Protein AF-A0A7H4M0J2-F1 (afdb_monomer_lite)

Radius of gyration: 28.37 Å; chains: 1; bounding box: 84×37×70 Å

Structure (mmCIF, N/CA/C/O backbone):
data_AF-A0A7H4M0J2-F1
#
_entry.id   AF-A0A7H4M0J2-F1
#
loop_
_atom_site.group_PDB
_atom_site.id
_atom_site.type_symbol
_atom_site.label_atom_id
_atom_site.label_alt_id
_atom_site.label_comp_id
_atom_site.label_asym_id
_atom_site.label_entity_id
_atom_site.label_seq_id
_atom_site.pdbx_PDB_ins_code
_atom_site.Cartn_x
_atom_site.Cartn_y
_atom_site.Cartn_z
_atom_site.occupancy
_atom_site.B_iso_or_equiv
_atom_site.auth_seq_id
_atom_site.auth_comp_id
_atom_site.auth_asym_id
_atom_site.auth_atom_id
_atom_site.pdbx_PDB_model_num
ATOM 1 N N . MET A 1 1 ? 58.435 -8.958 -38.667 1.00 47.66 1 MET A N 1
ATOM 2 C CA . MET A 1 1 ? 57.100 -9.408 -38.209 1.00 47.66 1 MET A CA 1
ATOM 3 C C . MET A 1 1 ? 56.058 -8.786 -39.125 1.00 47.66 1 MET A C 1
ATOM 5 O O . MET A 1 1 ? 55.922 -7.574 -39.111 1.00 47.66 1 MET A O 1
ATOM 9 N N . SER A 1 2 ? 55.413 -9.572 -39.992 1.00 54.75 2 SER A N 1
ATOM 10 C CA . SER A 1 2 ? 54.424 -9.045 -40.945 1.00 54.75 2 SER A CA 1
ATOM 11 C C . SER A 1 2 ? 53.167 -8.597 -40.190 1.00 54.75 2 SER A C 1
ATOM 13 O O . SER A 1 2 ? 52.536 -9.407 -39.505 1.00 54.75 2 SER A O 1
ATOM 15 N N . MET A 1 3 ? 52.846 -7.300 -40.256 1.00 58.06 3 MET A N 1
ATOM 16 C CA . MET A 1 3 ? 51.590 -6.754 -39.741 1.00 58.06 3 MET A CA 1
ATOM 17 C C . MET A 1 3 ? 50.444 -7.373 -40.540 1.00 58.06 3 MET A C 1
ATOM 19 O O . MET A 1 3 ? 50.321 -7.152 -41.742 1.00 58.06 3 MET A O 1
ATOM 23 N N . LYS A 1 4 ? 49.620 -8.184 -39.876 1.00 70.50 4 LYS A N 1
ATOM 24 C CA . LYS A 1 4 ? 48.430 -8.779 -40.489 1.00 70.50 4 LYS A CA 1
ATOM 25 C C . LYS A 1 4 ? 47.485 -7.654 -40.920 1.00 70.50 4 LYS A C 1
ATOM 27 O O . LYS A 1 4 ? 47.076 -6.851 -40.086 1.00 70.50 4 LYS A O 1
ATOM 32 N N . ASN A 1 5 ? 47.138 -7.615 -42.204 1.00 84.06 5 ASN A N 1
ATOM 33 C CA . ASN A 1 5 ? 46.133 -6.700 -42.738 1.00 84.06 5 ASN A CA 1
ATOM 34 C C . ASN A 1 5 ? 44.729 -7.149 -42.276 1.00 84.06 5 ASN A C 1
ATOM 36 O O . ASN A 1 5 ? 44.475 -8.345 -42.109 1.00 84.06 5 ASN A O 1
ATOM 40 N N . VAL A 1 6 ? 43.806 -6.202 -42.094 1.00 80.19 6 VAL A N 1
ATOM 41 C CA . VAL A 1 6 ? 42.400 -6.423 -41.709 1.00 80.19 6 VAL A CA 1
ATOM 42 C C . VAL A 1 6 ? 41.738 -7.495 -42.584 1.00 80.19 6 VAL A C 1
ATOM 44 O O . VAL A 1 6 ? 41.002 -8.342 -42.079 1.00 80.19 6 VAL A O 1
ATOM 47 N N . GLY A 1 7 ? 42.067 -7.532 -43.878 1.00 81.62 7 GLY A N 1
ATOM 48 C CA . GLY A 1 7 ? 41.555 -8.544 -44.807 1.00 81.62 7 GLY A CA 1
ATOM 49 C C . GLY A 1 7 ? 41.934 -9.989 -44.446 1.00 81.62 7 GLY A C 1
ATOM 50 O O . GLY A 1 7 ? 41.090 -10.880 -44.533 1.00 81.62 7 GLY A O 1
ATOM 51 N N . ASP A 1 8 ? 43.167 -10.237 -43.992 1.00 86.25 8 ASP A N 1
ATOM 52 C CA . ASP A 1 8 ? 43.615 -11.584 -43.600 1.00 86.25 8 ASP A CA 1
ATOM 53 C C . ASP A 1 8 ? 42.991 -12.033 -42.278 1.00 86.25 8 ASP A C 1
ATOM 55 O O . ASP A 1 8 ? 42.711 -13.220 -42.080 1.00 86.25 8 ASP A O 1
ATOM 59 N N . LEU A 1 9 ? 42.743 -11.081 -41.377 1.00 85.75 9 LEU A N 1
ATOM 60 C CA . LEU A 1 9 ? 42.043 -11.329 -40.123 1.00 85.75 9 LEU A CA 1
ATOM 61 C C . LEU A 1 9 ? 40.578 -11.717 -40.380 1.00 85.75 9 LEU A C 1
ATOM 63 O O . LEU A 1 9 ? 40.121 -12.740 -39.871 1.00 85.75 9 LEU A O 1
ATOM 67 N N . MET A 1 10 ? 39.869 -10.961 -41.224 1.00 84.56 10 MET A N 1
ATOM 68 C CA . MET A 1 10 ? 38.460 -11.220 -41.547 1.00 84.56 10 MET A CA 1
ATOM 69 C C . MET A 1 10 ? 38.261 -12.543 -42.296 1.00 84.56 10 MET A C 1
ATOM 71 O O . MET A 1 10 ? 37.349 -13.297 -41.965 1.00 84.56 10 MET A O 1
ATOM 75 N N . LYS A 1 11 ? 39.155 -12.897 -43.231 1.00 84.88 11 LYS A N 1
ATOM 76 C CA . LYS A 1 11 ? 39.119 -14.205 -43.916 1.00 84.88 11 LYS A CA 1
ATOM 77 C C . LYS A 1 11 ? 39.285 -15.382 -42.954 1.00 84.88 11 LYS A C 1
ATOM 79 O O . LYS A 1 11 ? 38.677 -16.432 -43.147 1.00 84.88 11 LYS A O 1
ATOM 84 N N . ARG A 1 12 ? 40.125 -15.237 -41.922 1.00 87.38 12 ARG A N 1
ATOM 85 C CA . ARG A 1 12 ? 40.278 -16.261 -40.874 1.00 87.38 12 ARG A CA 1
ATOM 86 C C . ARG A 1 12 ? 39.020 -16.383 -40.020 1.00 87.38 12 ARG A C 1
ATOM 88 O O . ARG A 1 12 ? 38.620 -17.500 -39.722 1.00 87.38 12 ARG A O 1
ATOM 95 N N . LEU A 1 13 ? 38.401 -15.257 -39.670 1.00 86.31 13 LEU A N 1
ATOM 96 C CA . LEU A 1 13 ? 37.157 -15.218 -38.903 1.00 86.31 13 LEU A CA 1
ATOM 97 C C . LEU A 1 13 ? 36.005 -15.900 -39.664 1.00 86.31 13 LEU A C 1
ATOM 99 O O . LEU A 1 13 ? 35.342 -16.770 -39.111 1.00 86.31 13 LEU A O 1
ATOM 103 N N . GLN A 1 14 ? 35.856 -15.616 -40.962 1.00 85.06 14 GLN A N 1
ATOM 104 C CA . GLN A 1 14 ? 34.853 -16.250 -41.831 1.00 85.06 14 GLN A CA 1
ATOM 105 C C . GLN A 1 14 ? 35.008 -17.774 -41.937 1.00 85.06 14 GLN A C 1
ATOM 107 O O . GLN A 1 14 ? 34.010 -18.478 -41.986 1.00 85.06 14 GLN A O 1
ATOM 112 N N . LYS A 1 15 ? 36.240 -18.307 -41.921 1.00 87.69 15 LYS A N 1
ATOM 113 C CA . LYS A 1 15 ? 36.476 -19.766 -41.906 1.00 87.69 15 LYS A CA 1
ATOM 114 C C . LYS A 1 15 ? 36.025 -20.449 -40.611 1.00 87.69 15 LYS A C 1
ATOM 116 O O . LYS A 1 15 ? 35.830 -21.658 -40.619 1.00 87.69 15 LYS A O 1
ATOM 121 N N . MET A 1 16 ? 35.924 -19.703 -39.509 1.00 89.94 16 MET A N 1
ATOM 122 C CA . MET A 1 16 ? 35.476 -20.215 -38.207 1.00 89.94 16 MET A CA 1
ATOM 123 C C . MET A 1 16 ? 33.969 -20.027 -37.985 1.00 89.94 16 MET A C 1
ATOM 125 O O . MET A 1 16 ? 33.402 -20.676 -37.111 1.00 89.94 16 MET A O 1
ATOM 129 N N . MET A 1 17 ? 33.323 -19.141 -38.747 1.00 89.00 17 MET A N 1
ATOM 130 C CA . MET A 1 17 ? 31.893 -18.852 -38.644 1.00 89.00 17 MET A CA 1
ATOM 131 C C . MET A 1 17 ? 31.066 -19.756 -39.574 1.00 89.00 17 MET A C 1
ATOM 133 O O . MET A 1 17 ? 31.575 -20.221 -40.595 1.00 89.00 17 MET A O 1
ATOM 137 N N . PRO A 1 18 ? 29.778 -20.000 -39.270 1.00 92.75 18 PRO A N 1
ATOM 138 C CA . PRO A 1 18 ? 28.887 -20.694 -40.195 1.00 92.75 18 PRO A CA 1
ATOM 139 C C . PRO A 1 18 ? 28.746 -19.938 -41.527 1.00 92.75 18 PRO A C 1
ATOM 141 O O . PRO A 1 18 ? 28.723 -18.709 -41.556 1.00 92.75 18 PRO A O 1
ATOM 144 N N . ALA A 1 19 ? 28.600 -20.680 -42.630 1.00 85.19 19 ALA A N 1
ATOM 145 C CA . ALA A 1 19 ? 28.715 -20.153 -43.997 1.00 85.19 19 ALA A CA 1
ATOM 146 C C . ALA A 1 19 ? 27.691 -19.065 -44.391 1.00 85.19 19 ALA A C 1
ATOM 148 O O . ALA A 1 19 ? 27.915 -18.360 -45.367 1.00 85.19 19 ALA A O 1
ATOM 149 N N . HIS A 1 20 ? 26.583 -18.930 -43.658 1.00 88.31 20 HIS A N 1
ATOM 150 C CA . HIS A 1 20 ? 25.504 -17.973 -43.938 1.00 88.31 20 HIS A CA 1
ATOM 151 C C . HIS A 1 20 ? 25.515 -16.750 -43.007 1.00 88.31 20 HIS A C 1
ATOM 153 O O . HIS A 1 20 ? 24.573 -15.962 -43.022 1.00 88.31 20 HIS A O 1
ATOM 159 N N . VAL A 1 21 ? 26.528 -16.611 -42.144 1.00 87.06 21 VAL A N 1
ATOM 160 C CA . VAL A 1 21 ? 26.564 -15.520 -41.166 1.00 87.06 21 VAL A CA 1
ATOM 161 C C . VAL A 1 21 ? 27.220 -14.292 -41.777 1.00 87.06 21 VAL A C 1
ATOM 163 O O . VAL A 1 21 ? 28.411 -14.287 -42.090 1.00 87.06 21 VAL A O 1
ATOM 166 N N . GLU A 1 22 ? 26.437 -13.227 -41.885 1.00 86.06 22 GLU A N 1
ATOM 167 C CA . GLU A 1 22 ? 26.890 -11.909 -42.314 1.00 86.06 22 GLU A CA 1
ATOM 168 C C . GLU A 1 22 ? 27.018 -10.954 -41.114 1.00 86.06 22 GLU A C 1
ATOM 170 O O . GLU A 1 22 ? 26.382 -11.172 -40.076 1.00 86.06 22 GLU A O 1
ATOM 175 N N . PRO A 1 23 ? 27.839 -9.890 -41.212 1.00 87.44 23 PRO A N 1
ATOM 176 C CA . PRO A 1 23 ? 27.868 -8.844 -40.198 1.00 87.44 23 PRO A CA 1
ATOM 177 C C . PRO A 1 23 ? 26.474 -8.245 -39.998 1.00 87.44 23 PRO A C 1
ATOM 179 O O . PRO A 1 23 ? 25.838 -7.815 -40.957 1.00 87.44 23 PRO A O 1
ATOM 182 N N . ALA A 1 24 ? 26.028 -8.167 -38.744 1.00 85.94 24 ALA A N 1
ATOM 183 C CA . ALA A 1 24 ? 24.722 -7.604 -38.399 1.00 85.94 24 ALA A CA 1
ATOM 184 C C . ALA A 1 24 ? 24.583 -6.111 -38.761 1.00 85.94 24 ALA A C 1
ATOM 186 O O . ALA A 1 24 ? 23.467 -5.624 -38.907 1.00 85.94 24 ALA A O 1
ATOM 187 N N . PHE A 1 25 ? 25.707 -5.401 -38.920 1.00 93.00 25 PHE A N 1
ATOM 188 C CA . PHE A 1 25 ? 25.764 -3.977 -39.253 1.00 93.00 25 PHE A CA 1
ATOM 189 C C . PHE A 1 25 ? 26.871 -3.726 -40.276 1.00 93.00 25 PHE A C 1
ATOM 191 O O . PHE A 1 25 ? 27.947 -4.329 -40.197 1.00 93.00 25 PHE A O 1
ATOM 198 N N . LYS A 1 26 ? 26.617 -2.825 -41.226 1.00 89.62 26 LYS A N 1
ATOM 199 C CA . LYS A 1 26 ? 27.564 -2.439 -42.285 1.00 89.62 26 LYS A CA 1
ATOM 200 C C . LYS A 1 26 ? 28.231 -1.098 -41.994 1.00 89.62 26 LYS A C 1
ATOM 202 O O . LYS A 1 26 ? 29.304 -0.825 -42.530 1.00 89.62 26 LYS A O 1
ATOM 207 N N . THR A 1 27 ? 27.629 -0.283 -41.128 1.00 94.19 27 THR A N 1
ATOM 208 C CA . THR A 1 27 ? 28.146 1.030 -40.729 1.00 94.19 27 THR A CA 1
ATOM 209 C C . THR A 1 27 ? 28.156 1.198 -39.207 1.00 94.19 27 THR A C 1
ATOM 211 O O . THR A 1 27 ? 27.433 0.523 -38.474 1.00 94.19 27 THR A O 1
ATOM 214 N N . GLY A 1 28 ? 28.991 2.119 -38.713 1.00 92.94 28 GLY A N 1
ATOM 215 C CA . GLY A 1 28 ? 28.998 2.477 -37.290 1.00 92.94 28 GLY A CA 1
ATOM 216 C C . GLY A 1 28 ? 27.711 3.178 -36.844 1.00 92.94 28 GLY A C 1
ATOM 217 O O . GLY A 1 28 ? 27.310 3.044 -35.692 1.00 92.94 28 GLY A O 1
ATOM 218 N N . GLU A 1 29 ? 27.042 3.884 -37.757 1.00 95.38 29 GLU A N 1
ATOM 219 C CA . GLU A 1 29 ? 25.774 4.567 -37.490 1.00 95.38 29 GLU A CA 1
ATOM 220 C C . GLU A 1 29 ? 24.633 3.570 -37.245 1.00 95.38 29 GLU A C 1
ATOM 222 O O . GLU A 1 29 ? 23.912 3.700 -36.257 1.00 95.38 29 GLU A O 1
ATOM 227 N N . GLU A 1 30 ? 24.538 2.517 -38.066 1.00 94.06 30 GLU A N 1
ATOM 228 C CA . GLU A 1 30 ? 23.586 1.413 -37.866 1.00 94.06 30 GLU A CA 1
ATOM 229 C C . GLU A 1 30 ? 23.790 0.726 -36.508 1.00 94.06 30 GLU A C 1
ATOM 231 O O . GLU A 1 30 ? 22.827 0.484 -35.776 1.00 94.06 30 GLU A O 1
ATOM 236 N N . LEU A 1 31 ? 25.049 0.458 -36.137 1.00 94.12 31 LEU A N 1
ATOM 237 C CA . LEU A 1 31 ? 25.387 -0.146 -34.848 1.00 94.12 31 LEU A CA 1
ATOM 238 C C . LEU A 1 31 ? 24.966 0.749 -33.672 1.00 94.12 31 LEU A C 1
ATOM 240 O O . LEU A 1 31 ? 24.389 0.257 -32.702 1.00 94.12 31 LEU A O 1
ATOM 244 N N . LEU A 1 32 ? 25.237 2.056 -33.747 1.00 95.25 32 LEU A N 1
ATOM 245 C CA . LEU A 1 32 ? 24.873 3.013 -32.698 1.00 95.25 32 LEU A CA 1
ATOM 246 C C . LEU A 1 32 ? 23.355 3.151 -32.546 1.00 95.25 32 LEU A C 1
ATOM 248 O O . LEU A 1 32 ? 22.852 3.181 -31.420 1.00 95.25 32 LEU A O 1
ATOM 252 N N . ALA A 1 33 ? 22.620 3.206 -33.660 1.00 95.50 33 ALA A N 1
ATOM 253 C CA . ALA A 1 33 ? 21.162 3.264 -33.648 1.00 95.50 33 ALA A CA 1
ATOM 254 C C . ALA A 1 33 ? 20.565 2.024 -32.965 1.00 95.50 33 ALA A C 1
ATOM 256 O O . ALA A 1 33 ? 19.753 2.156 -32.045 1.00 95.50 33 ALA A O 1
ATOM 257 N N . TRP A 1 34 ? 21.045 0.833 -33.335 1.00 96.06 34 TRP A N 1
ATOM 258 C CA . TRP A 1 34 ? 20.613 -0.420 -32.722 1.00 96.06 34 TRP A CA 1
ATOM 259 C C . TRP A 1 34 ? 20.952 -0.483 -31.227 1.00 96.06 34 TRP A C 1
ATOM 261 O O . TRP A 1 34 ? 20.097 -0.825 -30.412 1.00 96.06 34 TRP A O 1
ATOM 271 N N . GLN A 1 35 ? 22.167 -0.092 -30.829 1.00 96.19 35 GLN A N 1
ATOM 272 C CA . GLN A 1 35 ? 22.565 -0.062 -29.417 1.00 96.19 35 GLN A CA 1
ATOM 273 C C . GLN A 1 35 ? 21.677 0.868 -28.584 1.00 96.19 35 GLN A C 1
ATOM 275 O O . GLN A 1 35 ? 21.303 0.519 -27.463 1.00 96.19 35 GLN A O 1
ATOM 280 N N . LYS A 1 36 ? 21.311 2.035 -29.125 1.00 96.06 36 LYS A N 1
ATOM 281 C CA . LYS A 1 36 ? 20.421 2.987 -28.451 1.00 96.06 36 LYS A CA 1
ATOM 282 C C . LYS A 1 36 ? 19.016 2.415 -28.270 1.00 96.06 36 LYS A C 1
ATOM 284 O O . LYS A 1 36 ? 18.441 2.548 -27.190 1.00 96.06 36 LYS A O 1
ATOM 289 N N . GLU A 1 37 ? 18.478 1.763 -29.296 1.00 95.25 37 GLU A N 1
ATOM 290 C CA . GLU A 1 37 ? 17.160 1.127 -29.239 1.00 95.25 37 GLU A CA 1
ATOM 291 C C . GLU A 1 37 ? 17.130 -0.033 -28.233 1.00 95.25 37 GLU A C 1
ATOM 293 O O . GLU A 1 37 ? 16.273 -0.064 -27.348 1.00 95.25 37 GLU A O 1
ATOM 298 N N . GLN A 1 38 ? 18.116 -0.933 -28.286 1.00 96.25 38 GLN A N 1
AT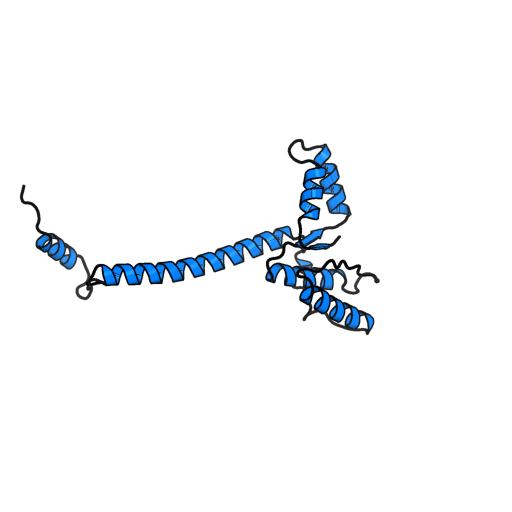OM 299 C CA . GLN A 1 38 ? 18.242 -2.025 -27.315 1.00 96.25 38 GLN A CA 1
ATOM 300 C C . GLN A 1 38 ? 18.462 -1.508 -25.889 1.00 96.25 38 GLN A C 1
ATOM 302 O O . GLN A 1 38 ? 17.902 -2.051 -24.936 1.00 96.25 38 GLN A O 1
ATOM 307 N N . GLY A 1 39 ? 19.240 -0.432 -25.731 1.00 94.88 39 GLY A N 1
ATOM 308 C CA . GLY A 1 39 ? 19.440 0.241 -24.450 1.00 94.88 39 GLY A CA 1
ATOM 309 C C . GLY A 1 39 ? 18.131 0.767 -23.864 1.00 94.88 39 GLY A C 1
ATOM 310 O O . GLY A 1 39 ? 17.862 0.547 -22.684 1.00 94.88 39 GLY A O 1
ATOM 311 N N . LYS A 1 40 ? 17.279 1.384 -24.693 1.00 94.81 40 LYS A N 1
ATOM 312 C CA . LYS A 1 40 ? 15.951 1.853 -24.279 1.00 94.81 40 LYS A CA 1
ATOM 313 C C . LYS A 1 40 ? 15.057 0.694 -23.827 1.00 94.81 40 LYS A C 1
ATOM 315 O O . LYS A 1 40 ? 14.539 0.739 -22.715 1.00 94.81 40 LYS A O 1
ATOM 320 N N . LEU A 1 41 ? 14.940 -0.363 -24.635 1.00 93.25 41 LEU A N 1
ATOM 321 C CA . LEU A 1 41 ? 14.131 -1.544 -24.297 1.00 93.25 41 LEU A CA 1
ATOM 322 C C . LEU A 1 41 ? 14.587 -2.197 -22.986 1.00 93.25 41 LEU A C 1
ATOM 324 O O . LEU A 1 41 ? 13.770 -2.543 -22.131 1.00 93.25 41 LEU A O 1
ATOM 328 N N . ARG A 1 42 ? 15.905 -2.328 -22.800 1.00 94.00 42 ARG A N 1
ATOM 329 C CA . ARG A 1 42 ? 16.483 -2.881 -21.574 1.00 94.00 42 ARG A CA 1
ATOM 330 C C . AR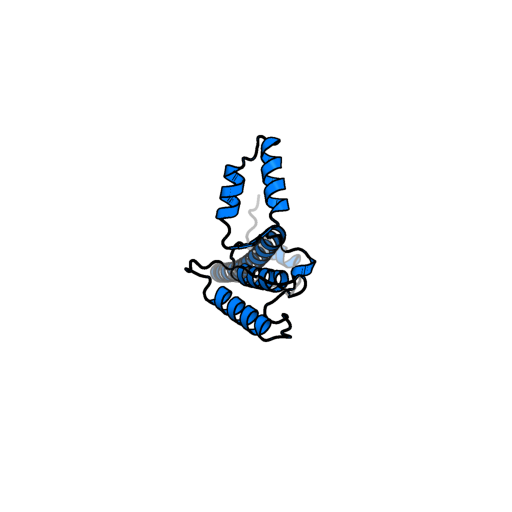G A 1 42 ? 16.239 -1.976 -20.369 1.00 94.00 42 ARG A C 1
ATOM 332 O O . ARG A 1 42 ? 15.918 -2.493 -19.304 1.00 94.00 42 ARG A O 1
ATOM 339 N N . SER A 1 43 ? 16.364 -0.659 -20.528 1.00 92.19 43 SER A N 1
ATOM 340 C CA . SER A 1 43 ? 16.075 0.310 -19.464 1.00 92.19 43 SER A CA 1
ATOM 341 C C . SER A 1 43 ? 14.623 0.207 -19.006 1.00 92.19 43 SER A C 1
ATOM 343 O O . SER A 1 43 ? 14.366 0.074 -17.815 1.00 92.19 43 SER A O 1
ATOM 345 N N . GLU A 1 44 ? 13.671 0.168 -19.939 1.00 87.19 44 GLU A N 1
ATOM 346 C CA . GLU A 1 44 ? 12.243 0.041 -19.623 1.00 87.19 44 GLU A CA 1
ATOM 347 C C . GLU A 1 44 ? 11.905 -1.281 -18.915 1.00 87.19 44 GLU A C 1
ATOM 349 O O . GLU A 1 44 ? 11.040 -1.316 -18.034 1.00 87.19 44 GLU A O 1
ATOM 354 N N . ALA A 1 45 ? 12.559 -2.382 -19.297 1.00 83.81 45 ALA A N 1
ATOM 355 C CA . ALA A 1 45 ? 12.400 -3.672 -18.629 1.00 83.81 45 ALA A CA 1
ATOM 356 C C . ALA A 1 45 ? 12.957 -3.636 -17.197 1.00 83.81 45 ALA A C 1
ATOM 358 O O . ALA A 1 45 ? 12.285 -4.064 -16.260 1.00 83.81 45 ALA A O 1
ATOM 359 N N . LEU A 1 46 ? 14.143 -3.052 -17.019 1.00 86.38 46 LEU A N 1
ATOM 360 C CA . LEU A 1 46 ? 14.804 -2.920 -15.723 1.00 86.38 46 LEU A CA 1
ATOM 361 C C . LEU A 1 46 ? 14.013 -1.986 -14.791 1.00 86.38 46 LEU A C 1
ATOM 363 O O . LEU A 1 46 ? 13.838 -2.281 -13.614 1.00 86.38 46 LEU A O 1
ATOM 367 N N . GLU A 1 47 ? 13.437 -0.904 -15.313 1.00 78.25 47 GLU A N 1
ATOM 368 C CA . GLU A 1 47 ? 12.516 -0.042 -14.565 1.00 78.25 47 GLU A CA 1
ATOM 369 C C . GLU A 1 47 ? 11.241 -0.771 -14.131 1.00 78.25 47 GLU A C 1
ATOM 371 O O . GLU A 1 47 ? 10.739 -0.535 -13.030 1.00 78.25 47 GLU A O 1
ATOM 376 N N . ARG A 1 48 ? 10.684 -1.650 -14.973 1.00 73.38 48 ARG A N 1
ATOM 377 C CA . ARG A 1 48 ? 9.540 -2.494 -14.589 1.00 73.38 48 ARG A CA 1
ATOM 378 C C . ARG A 1 48 ? 9.919 -3.467 -13.476 1.00 73.38 48 ARG A C 1
ATOM 380 O O . ARG A 1 48 ? 9.194 -3.560 -12.489 1.00 73.38 48 ARG A O 1
ATOM 387 N N . GLU A 1 49 ? 11.061 -4.133 -13.599 1.00 75.00 49 GLU A N 1
ATOM 388 C CA . GLU A 1 49 ? 11.556 -5.080 -12.599 1.00 75.00 49 GLU A CA 1
ATOM 389 C C . GLU A 1 49 ? 11.867 -4.388 -11.264 1.00 75.00 49 GLU A C 1
ATOM 391 O O . GLU A 1 49 ? 11.421 -4.833 -10.207 1.00 75.00 49 GLU A O 1
ATOM 396 N N . ASN A 1 50 ? 12.536 -3.234 -11.305 1.00 76.50 50 ASN A N 1
ATOM 397 C CA . ASN A 1 50 ? 12.804 -2.415 -10.126 1.00 76.50 50 ASN A CA 1
ATOM 398 C C . ASN A 1 50 ? 11.515 -1.939 -9.455 1.00 76.50 50 ASN A C 1
ATOM 400 O O . ASN A 1 50 ? 11.430 -1.952 -8.226 1.00 76.50 50 ASN A O 1
ATOM 404 N N . ARG A 1 51 ? 10.499 -1.538 -10.234 1.00 71.19 51 ARG A N 1
ATOM 405 C CA . ARG A 1 51 ? 9.179 -1.180 -9.694 1.00 71.19 51 ARG A CA 1
ATOM 406 C C . ARG A 1 51 ? 8.516 -2.368 -9.006 1.00 71.19 51 ARG A C 1
ATOM 408 O O . ARG A 1 51 ? 8.050 -2.204 -7.884 1.00 71.19 51 ARG A O 1
ATOM 415 N N . ALA A 1 52 ? 8.535 -3.550 -9.619 1.00 66.00 52 ALA A N 1
ATOM 416 C CA . ALA A 1 52 ? 7.975 -4.766 -9.031 1.00 66.00 52 ALA A CA 1
ATOM 417 C C . ALA A 1 52 ? 8.716 -5.182 -7.748 1.00 66.00 52 ALA A C 1
ATOM 419 O O . ALA A 1 52 ? 8.088 -5.431 -6.720 1.00 66.00 52 ALA A O 1
ATOM 420 N N . MET A 1 53 ? 10.053 -5.174 -7.758 1.00 73.12 53 MET A N 1
ATOM 421 C CA . MET A 1 53 ? 10.865 -5.456 -6.571 1.00 73.12 53 MET A CA 1
ATOM 422 C C . MET A 1 53 ? 10.625 -4.442 -5.452 1.00 73.12 53 MET A C 1
ATOM 424 O O . MET A 1 53 ? 10.513 -4.825 -4.285 1.00 73.12 53 MET A O 1
ATOM 428 N N . LYS A 1 54 ? 10.541 -3.148 -5.785 1.00 73.88 54 LYS A N 1
ATOM 429 C CA . LYS A 1 54 ? 10.222 -2.097 -4.814 1.00 73.88 54 LYS A CA 1
ATOM 430 C C . LYS A 1 54 ? 8.830 -2.324 -4.235 1.00 73.88 54 LYS A C 1
ATOM 432 O O . LYS A 1 54 ? 8.704 -2.333 -3.019 1.00 73.88 54 LYS A O 1
ATOM 437 N N . MET A 1 55 ? 7.832 -2.581 -5.078 1.00 66.31 55 MET A N 1
ATOM 438 C CA . MET A 1 55 ? 6.464 -2.874 -4.655 1.00 66.31 55 MET A CA 1
ATOM 439 C C . MET A 1 55 ? 6.422 -4.075 -3.707 1.00 66.31 55 MET A C 1
ATOM 441 O O . MET A 1 55 ? 5.889 -3.940 -2.615 1.00 66.31 55 MET A O 1
ATOM 445 N N . GLN A 1 56 ? 7.074 -5.195 -4.039 1.00 69.00 56 GLN A N 1
ATOM 446 C CA . GLN A 1 56 ? 7.134 -6.374 -3.167 1.00 69.00 56 GLN A CA 1
ATOM 447 C C . GLN A 1 56 ? 7.791 -6.072 -1.813 1.00 69.00 56 GLN A C 1
ATOM 449 O O . GLN A 1 56 ? 7.327 -6.532 -0.769 1.00 69.00 56 GLN A O 1
ATOM 454 N N . ARG A 1 57 ? 8.877 -5.288 -1.806 1.00 74.38 57 ARG A N 1
ATOM 455 C CA . ARG A 1 57 ? 9.557 -4.881 -0.568 1.00 74.38 57 ARG A CA 1
ATOM 456 C C . ARG A 1 57 ? 8.684 -3.961 0.280 1.00 74.38 57 ARG A C 1
ATOM 458 O O . ARG A 1 57 ? 8.605 -4.175 1.486 1.00 74.38 57 ARG A O 1
ATOM 465 N N . THR A 1 58 ? 8.038 -2.967 -0.330 1.00 70.50 58 THR A N 1
ATOM 466 C CA . THR A 1 58 ? 7.111 -2.062 0.364 1.00 70.50 58 THR A CA 1
ATOM 467 C C . THR A 1 58 ? 5.928 -2.844 0.917 1.00 70.50 58 THR A C 1
ATOM 469 O O . THR A 1 58 ? 5.574 -2.675 2.075 1.00 70.50 58 THR A O 1
ATOM 472 N N . PHE A 1 59 ? 5.388 -3.776 0.136 1.00 69.75 59 PHE A N 1
ATOM 473 C CA . PHE A 1 59 ? 4.283 -4.632 0.535 1.00 69.75 59 PHE A CA 1
ATOM 474 C C . PHE A 1 59 ? 4.642 -5.500 1.747 1.00 69.75 59 PHE A C 1
ATOM 476 O O . PHE A 1 59 ? 3.928 -5.488 2.744 1.00 69.75 59 PHE A O 1
ATOM 483 N N . ASN A 1 60 ? 5.803 -6.160 1.739 1.00 71.62 60 ASN A N 1
ATOM 484 C CA . ASN A 1 60 ? 6.270 -6.951 2.885 1.00 71.62 60 ASN A CA 1
ATOM 485 C C . ASN A 1 60 ? 6.521 -6.102 4.145 1.00 71.62 60 ASN A C 1
ATOM 487 O O . ASN A 1 60 ? 6.462 -6.624 5.255 1.00 71.62 60 ASN A O 1
ATOM 491 N N . ARG A 1 61 ? 6.816 -4.807 3.983 1.00 77.88 61 ARG A N 1
ATOM 492 C CA . ARG A 1 61 ? 7.025 -3.855 5.087 1.00 77.88 61 ARG A CA 1
ATOM 493 C C . ARG A 1 61 ? 5.755 -3.128 5.522 1.00 77.88 61 ARG A C 1
ATOM 495 O O . ARG A 1 61 ? 5.758 -2.527 6.585 1.00 77.88 61 ARG A O 1
ATOM 502 N N . SER A 1 62 ? 4.684 -3.208 4.737 1.00 81.62 62 SER A N 1
ATOM 503 C CA . SER A 1 62 ? 3.422 -2.510 4.997 1.00 81.62 62 SER A CA 1
ATOM 504 C C . SER A 1 62 ? 2.643 -3.060 6.189 1.00 81.62 62 SER A C 1
ATOM 506 O O . SER A 1 62 ? 1.609 -2.511 6.536 1.00 81.62 62 SER A O 1
ATOM 508 N N . GLY A 1 63 ? 3.066 -4.184 6.773 1.00 86.25 63 GLY A N 1
ATOM 509 C CA . GLY A 1 63 ? 2.342 -4.851 7.856 1.00 86.25 63 GLY A CA 1
ATOM 510 C C . GLY A 1 63 ? 0.995 -5.469 7.445 1.00 86.25 63 GLY A C 1
ATOM 511 O O . GLY A 1 63 ? 0.321 -6.094 8.269 1.00 86.25 63 GLY A O 1
ATOM 512 N N . ILE A 1 64 ? 0.628 -5.407 6.155 1.00 89.50 64 ILE A N 1
ATOM 513 C CA . ILE A 1 64 ? -0.499 -6.160 5.595 1.00 89.50 64 ILE A CA 1
ATOM 514 C C . ILE A 1 64 ? -0.199 -7.657 5.728 1.00 89.50 64 ILE A C 1
ATOM 516 O O . ILE A 1 64 ? 0.597 -8.250 4.993 1.00 89.50 64 ILE A O 1
ATOM 520 N N . ARG A 1 65 ? -0.857 -8.287 6.705 1.00 88.12 65 ARG A N 1
ATOM 521 C CA . ARG A 1 65 ? -0.708 -9.720 6.982 1.00 88.12 65 ARG A CA 1
ATOM 522 C C . ARG A 1 65 ? -1.124 -10.556 5.764 1.00 88.12 65 ARG A C 1
ATOM 524 O O . ARG A 1 65 ? -2.069 -10.156 5.086 1.00 88.12 65 ARG A O 1
ATOM 531 N N . PRO A 1 66 ? -0.535 -11.754 5.550 1.00 88.81 66 PRO A N 1
ATOM 532 C CA . PRO A 1 66 ? -0.898 -12.681 4.468 1.00 88.81 66 PRO A CA 1
ATOM 533 C C . PRO A 1 66 ? -2.404 -12.859 4.252 1.00 88.81 66 PRO A C 1
ATOM 535 O O . PRO A 1 66 ? -2.875 -12.874 3.119 1.00 88.81 66 PRO A O 1
ATOM 538 N N . LEU A 1 67 ? -3.168 -12.898 5.347 1.00 90.06 67 LEU A N 1
ATOM 539 C CA . LEU A 1 67 ? -4.625 -13.010 5.332 1.00 90.06 67 LEU A CA 1
ATOM 540 C C . LEU A 1 67 ? -5.337 -11.877 4.567 1.00 90.06 67 LEU A C 1
ATOM 542 O O . LEU A 1 67 ? -6.385 -12.121 3.981 1.00 90.06 67 LEU A O 1
ATOM 546 N N . HIS A 1 68 ? -4.792 -10.658 4.571 1.00 91.88 68 HIS A N 1
ATOM 547 C CA . HIS A 1 68 ? -5.421 -9.470 3.983 1.00 91.88 68 HIS A CA 1
ATOM 548 C C . HIS A 1 68 ? -4.753 -8.999 2.683 1.00 91.88 68 HIS A C 1
ATOM 550 O O . HIS A 1 68 ? -5.159 -7.989 2.115 1.00 91.88 68 HIS A O 1
ATOM 556 N N . GLN A 1 69 ? -3.743 -9.718 2.184 1.00 90.56 69 GLN A N 1
ATOM 557 C CA . GLN A 1 69 ? -2.984 -9.295 0.999 1.00 90.56 69 GLN A CA 1
ATOM 558 C C . GLN A 1 69 ? -3.850 -9.198 -0.255 1.00 90.56 69 GLN A C 1
ATOM 560 O O . GLN A 1 69 ? -3.644 -8.319 -1.082 1.00 90.56 69 GLN A O 1
ATOM 565 N N . ASN A 1 70 ? -4.850 -10.072 -0.359 1.00 93.25 70 ASN A N 1
ATOM 566 C CA . ASN A 1 70 ? -5.760 -10.131 -1.497 1.00 93.25 70 ASN A CA 1
ATOM 567 C C . ASN A 1 70 ? -7.066 -9.355 -1.260 1.00 93.25 70 ASN A C 1
ATOM 569 O O . ASN A 1 70 ? -8.008 -9.513 -2.032 1.00 93.25 70 ASN A O 1
ATOM 573 N N . CYS A 1 71 ? -7.174 -8.555 -0.195 1.00 95.69 71 CYS A N 1
ATOM 574 C CA . CYS A 1 71 ? -8.342 -7.701 0.024 1.00 95.69 71 CYS A CA 1
ATOM 575 C C . CYS A 1 71 ? -8.326 -6.522 -0.961 1.00 95.69 71 CYS A C 1
ATOM 577 O O . CYS A 1 71 ? -7.330 -5.811 -1.072 1.00 95.69 71 CYS A O 1
ATOM 579 N N . SER A 1 72 ? -9.440 -6.291 -1.652 1.00 97.06 72 SER A N 1
ATOM 580 C CA . SER A 1 72 ? -9.664 -5.133 -2.519 1.00 97.06 72 SER A CA 1
ATOM 581 C C . SER A 1 72 ? -11.043 -4.529 -2.254 1.00 97.06 72 SER A C 1
ATOM 583 O O . SER A 1 72 ? -11.896 -5.134 -1.597 1.00 97.06 72 SER A O 1
ATOM 585 N N . LEU A 1 73 ? -11.276 -3.319 -2.764 1.00 97.38 73 LEU A N 1
ATOM 586 C CA . LEU A 1 73 ? -12.593 -2.682 -2.673 1.00 97.38 73 LEU A CA 1
ATOM 587 C C . LEU A 1 73 ? -13.631 -3.439 -3.520 1.00 97.38 73 LEU A C 1
ATOM 589 O O . LEU A 1 73 ? -14.825 -3.384 -3.234 1.00 97.38 73 LEU A O 1
ATOM 593 N N . ASP A 1 74 ? -13.187 -4.180 -4.536 1.00 97.38 74 ASP A N 1
ATOM 594 C CA . ASP A 1 74 ? -14.058 -4.922 -5.452 1.00 97.38 74 ASP A CA 1
ATOM 595 C C . ASP A 1 74 ? -14.504 -6.275 -4.892 1.00 97.38 74 ASP A C 1
ATOM 597 O O . ASP A 1 74 ? -15.595 -6.743 -5.210 1.00 97.38 74 ASP A O 1
ATOM 601 N N . ASN A 1 75 ? -13.694 -6.907 -4.036 1.00 96.75 75 ASN A N 1
ATOM 602 C CA . ASN A 1 75 ? -14.049 -8.182 -3.407 1.00 96.75 75 ASN A CA 1
ATOM 603 C C . ASN A 1 75 ? -14.646 -8.036 -1.996 1.00 96.75 75 ASN A C 1
ATOM 605 O O . ASN A 1 75 ? -14.849 -9.038 -1.304 1.00 96.75 75 ASN A O 1
ATOM 609 N N . TYR A 1 76 ? -14.962 -6.809 -1.577 1.00 97.19 76 TYR A N 1
ATOM 610 C CA . TYR A 1 76 ? -15.710 -6.544 -0.354 1.00 97.19 76 TYR A CA 1
ATOM 611 C C . TYR A 1 76 ? -17.206 -6.808 -0.570 1.00 97.19 76 TYR A C 1
ATOM 613 O O . TYR A 1 76 ? -17.867 -6.130 -1.358 1.00 97.19 76 TYR A O 1
ATOM 621 N N . ARG A 1 77 ? -17.757 -7.805 0.130 1.00 95.88 77 ARG A N 1
ATOM 622 C CA . ARG A 1 77 ? -19.181 -8.153 0.033 1.00 95.88 77 ARG A CA 1
ATOM 623 C C . ARG A 1 77 ? -20.018 -7.255 0.937 1.00 95.88 77 ARG A C 1
ATOM 625 O O . ARG A 1 77 ? -19.755 -7.152 2.131 1.00 95.88 77 ARG A O 1
ATOM 632 N N . VAL A 1 78 ? -21.038 -6.638 0.349 1.00 95.50 78 VAL A N 1
ATOM 633 C CA . VAL A 1 78 ? -21.992 -5.767 1.038 1.00 95.50 78 VAL A CA 1
ATOM 634 C C . VAL A 1 78 ? -23.248 -6.568 1.375 1.00 95.50 78 VAL A C 1
ATOM 636 O O . VAL A 1 78 ? -23.924 -7.074 0.486 1.00 95.50 78 VAL A O 1
ATOM 639 N N . GLU A 1 79 ? -23.560 -6.657 2.661 1.00 94.50 79 GLU A N 1
ATOM 640 C CA . GLU A 1 79 ? -24.720 -7.359 3.225 1.00 94.50 79 GLU A CA 1
ATOM 641 C C . GLU A 1 79 ? -25.710 -6.391 3.890 1.00 94.50 79 GLU A C 1
ATOM 643 O O . GLU A 1 79 ? -26.865 -6.743 4.125 1.00 94.50 79 GLU A O 1
ATOM 648 N N . CYS A 1 80 ? -25.287 -5.158 4.189 1.00 92.94 80 CYS A N 1
ATOM 649 C CA . CYS A 1 80 ? -26.149 -4.127 4.758 1.00 92.94 80 CYS A CA 1
ATOM 650 C C . CYS A 1 80 ? -25.805 -2.717 4.257 1.00 92.94 80 CYS A C 1
ATOM 652 O O . CYS A 1 80 ? -24.727 -2.462 3.717 1.00 92.94 80 CYS A O 1
ATOM 654 N N . GLU A 1 81 ? -26.718 -1.773 4.486 1.00 94.38 81 GLU A N 1
ATOM 655 C CA . GLU A 1 81 ? -26.561 -0.372 4.076 1.00 94.38 81 GLU A CA 1
ATOM 656 C C . GLU A 1 81 ? -25.300 0.278 4.669 1.00 94.38 81 GLU A C 1
ATOM 658 O O . GLU A 1 81 ? -24.555 0.954 3.962 1.00 94.38 81 GLU A O 1
ATOM 663 N N . GLY A 1 82 ? -24.983 0.003 5.939 1.00 92.44 82 GLY A N 1
ATOM 664 C CA . GLY A 1 82 ? -23.774 0.533 6.576 1.00 92.44 82 GLY A CA 1
ATOM 665 C C . GLY A 1 82 ? -22.480 0.106 5.870 1.00 92.44 82 GLY A C 1
ATOM 666 O O . GLY A 1 82 ? -21.554 0.904 5.742 1.00 92.44 82 GLY A O 1
ATOM 667 N N . GLN A 1 83 ? -22.426 -1.125 5.356 1.00 94.19 83 GLN A N 1
ATOM 668 C CA . GLN A 1 83 ? -21.287 -1.622 4.577 1.00 94.19 83 GLN A CA 1
ATOM 669 C C . GLN A 1 83 ? -21.217 -0.977 3.191 1.00 94.19 83 GLN A C 1
ATOM 671 O O . GLN A 1 83 ? -20.123 -0.689 2.711 1.00 94.19 83 GLN A O 1
ATOM 676 N N . MET A 1 84 ? -22.367 -0.700 2.573 1.00 95.50 84 MET A N 1
ATOM 677 C CA . MET A 1 84 ? -22.439 0.029 1.305 1.00 95.50 84 MET A CA 1
ATOM 678 C C . MET A 1 84 ? -21.858 1.439 1.450 1.00 95.50 84 MET A C 1
ATOM 680 O O . MET A 1 84 ? -21.021 1.857 0.650 1.00 95.50 84 MET A O 1
ATOM 684 N N . ILE A 1 85 ? -22.252 2.142 2.516 1.00 95.94 85 ILE A N 1
ATOM 685 C CA . ILE A 1 85 ? -21.748 3.481 2.832 1.00 95.94 85 ILE A CA 1
ATOM 686 C C . ILE A 1 85 ? -20.243 3.423 3.110 1.00 95.94 85 ILE A C 1
ATOM 688 O O . ILE A 1 85 ? -19.491 4.210 2.538 1.00 95.94 85 ILE A O 1
ATOM 692 N N . ALA A 1 86 ? -19.783 2.480 3.939 1.00 96.50 86 ALA A N 1
ATOM 693 C CA . ALA A 1 86 ? -18.362 2.330 4.254 1.00 96.50 86 ALA A CA 1
ATOM 694 C C . ALA A 1 86 ? -17.515 2.063 2.999 1.00 96.50 86 ALA A C 1
ATOM 696 O O . ALA A 1 86 ? -16.481 2.704 2.816 1.00 96.50 86 ALA A O 1
ATOM 697 N N . LEU A 1 87 ? -17.975 1.183 2.103 1.00 97.56 87 LEU A N 1
ATOM 698 C CA . LEU A 1 87 ? -17.302 0.903 0.835 1.00 97.56 87 LEU A CA 1
ATOM 699 C C . LEU A 1 87 ? -17.255 2.140 -0.073 1.00 97.56 87 LEU A C 1
ATOM 701 O O . LEU A 1 87 ? -16.204 2.452 -0.631 1.00 97.56 87 LEU A O 1
ATOM 705 N N . SER A 1 88 ? -18.367 2.868 -0.206 1.00 97.75 88 SER A N 1
ATOM 706 C CA . SER A 1 88 ? -18.418 4.092 -1.014 1.00 97.75 88 SER A CA 1
ATOM 707 C C . SER A 1 88 ? -17.472 5.168 -0.478 1.00 97.75 88 SER A C 1
ATOM 709 O O . SER A 1 88 ? -16.783 5.818 -1.260 1.00 97.75 88 SER A O 1
ATOM 711 N N . ARG A 1 89 ? -17.408 5.344 0.848 1.00 97.25 89 ARG A N 1
ATOM 712 C CA . ARG A 1 89 ? -16.493 6.297 1.491 1.00 97.25 89 ARG A CA 1
ATOM 713 C C . ARG A 1 89 ? -15.036 5.873 1.354 1.00 97.25 89 ARG A C 1
ATOM 715 O O . ARG A 1 89 ? -14.191 6.730 1.138 1.00 97.25 89 ARG A O 1
ATOM 722 N N . ALA A 1 90 ? -14.745 4.575 1.422 1.00 97.81 90 ALA A N 1
ATOM 723 C CA . ALA A 1 90 ? -13.404 4.051 1.182 1.00 97.81 90 ALA A CA 1
ATOM 724 C C . ALA A 1 90 ? -12.931 4.315 -0.258 1.00 97.81 90 ALA A C 1
ATOM 726 O O . ALA A 1 90 ? -11.793 4.733 -0.452 1.00 97.81 90 ALA A O 1
ATOM 727 N N . ARG A 1 91 ? -13.805 4.136 -1.262 1.00 97.94 91 ARG A N 1
ATOM 728 C CA . ARG A 1 91 ? -13.495 4.482 -2.663 1.00 97.94 91 ARG A CA 1
ATOM 729 C C . ARG A 1 91 ? -13.195 5.970 -2.818 1.00 97.94 91 ARG A C 1
ATOM 731 O O . ARG A 1 91 ? -12.134 6.314 -3.328 1.00 97.94 91 ARG A O 1
ATOM 738 N N . GLN A 1 92 ? -14.075 6.823 -2.295 1.00 97.50 92 GLN A N 1
ATOM 739 C CA . GLN A 1 92 ? -13.880 8.273 -2.317 1.00 97.50 92 GLN A CA 1
ATOM 740 C C . GLN A 1 92 ? -12.562 8.678 -1.633 1.00 97.50 92 GLN A C 1
ATOM 742 O O . GLN A 1 92 ? -11.798 9.460 -2.186 1.00 97.50 92 GLN A O 1
ATOM 747 N N . TYR A 1 93 ? -12.260 8.100 -0.466 1.00 97.94 93 TYR A N 1
ATOM 748 C CA . TYR A 1 93 ? -11.021 8.368 0.268 1.00 97.94 93 TYR A CA 1
ATOM 749 C C . TYR A 1 93 ? -9.770 8.063 -0.562 1.00 97.94 93 TYR A C 1
ATOM 751 O O . TYR A 1 93 ? -8.832 8.852 -0.578 1.00 97.94 93 TYR A O 1
ATOM 759 N N . VAL A 1 94 ? -9.756 6.929 -1.268 1.00 97.12 94 VAL A N 1
ATOM 760 C CA . VAL A 1 94 ? -8.636 6.542 -2.135 1.00 97.12 94 VAL A CA 1
ATOM 761 C C . VAL A 1 94 ? -8.531 7.472 -3.347 1.00 97.12 94 VAL A C 1
ATOM 763 O O . VAL A 1 94 ? -7.428 7.849 -3.737 1.00 97.12 94 VAL A O 1
ATOM 766 N N . GLU A 1 95 ? -9.651 7.847 -3.963 1.00 96.69 95 GLU A N 1
ATOM 767 C CA . GLU A 1 95 ? -9.681 8.774 -5.104 1.00 96.69 95 GLU A CA 1
ATOM 768 C C . GLU A 1 95 ? -9.168 10.171 -4.738 1.00 96.69 95 GLU A C 1
ATOM 770 O O . GLU A 1 95 ? -8.368 10.735 -5.480 1.00 96.69 95 GLU A O 1
ATOM 775 N N . GLU A 1 96 ? -9.560 10.682 -3.574 1.00 96.44 96 GLU A N 1
ATOM 776 C CA . GLU A 1 96 ? -9.233 12.023 -3.079 1.00 96.44 96 GLU A CA 1
ATOM 777 C C . GLU A 1 96 ? -8.011 12.039 -2.144 1.00 96.44 96 GLU A C 1
ATOM 779 O O . GLU A 1 96 ? -7.828 12.992 -1.388 1.00 96.44 96 GLU A O 1
ATOM 784 N N . PHE A 1 97 ? -7.189 10.986 -2.144 1.00 96.19 97 PHE A N 1
ATOM 785 C CA . PHE A 1 97 ? -6.076 10.847 -1.199 1.00 96.19 97 PHE A CA 1
ATOM 786 C C . PHE A 1 97 ? -4.974 11.899 -1.415 1.00 96.19 97 PHE A C 1
ATOM 788 O O . PHE A 1 97 ? -4.412 12.442 -0.464 1.00 96.19 97 PHE A O 1
ATOM 795 N N . ASP A 1 98 ? -4.643 12.190 -2.674 1.00 93.62 98 ASP A N 1
ATOM 796 C CA . ASP A 1 98 ? -3.530 13.072 -3.021 1.00 93.62 98 ASP A CA 1
ATOM 797 C C . ASP A 1 98 ? -3.832 14.544 -2.708 1.00 93.62 98 ASP A C 1
ATOM 799 O O . ASP A 1 98 ? -4.784 15.125 -3.223 1.00 93.62 98 ASP A O 1
ATOM 803 N N . GLY A 1 99 ? -2.973 15.173 -1.898 1.00 86.94 99 GLY A N 1
ATOM 804 C CA . GLY A 1 99 ? -3.096 16.593 -1.543 1.00 86.94 9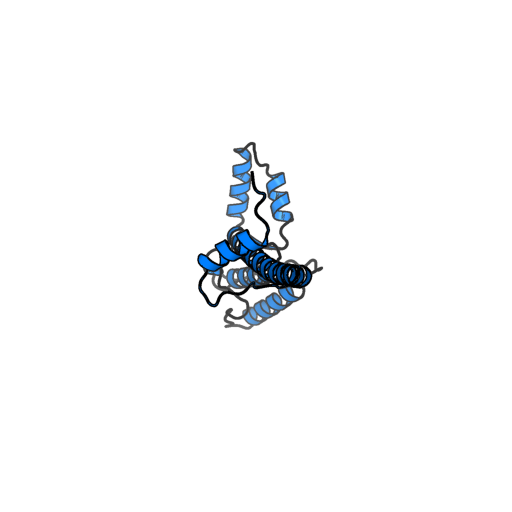9 GLY A CA 1
ATOM 805 C C . GLY A 1 99 ? -4.187 16.894 -0.512 1.00 86.94 99 GLY A C 1
ATOM 806 O O . GLY A 1 99 ? -4.496 18.064 -0.285 1.00 86.94 99 GLY A O 1
ATOM 807 N N . ASN A 1 100 ? -4.750 15.861 0.117 1.00 91.38 100 ASN A N 1
ATOM 808 C CA . ASN A 1 100 ? -5.815 15.986 1.100 1.00 91.38 100 ASN A CA 1
ATOM 809 C C . ASN A 1 100 ? -5.312 15.699 2.521 1.00 91.38 100 ASN A C 1
ATOM 811 O O . ASN A 1 100 ? -4.404 14.897 2.731 1.00 91.38 100 ASN A O 1
ATOM 815 N N . ILE A 1 101 ? -5.926 16.349 3.508 1.00 88.69 101 ILE A N 1
ATOM 816 C CA . ILE A 1 101 ? -5.680 16.113 4.934 1.00 88.69 101 ILE A CA 1
ATOM 817 C C . ILE A 1 101 ? -6.920 15.407 5.478 1.00 88.69 101 ILE A C 1
ATOM 819 O O . ILE A 1 101 ? -7.787 16.016 6.105 1.00 88.69 101 ILE A O 1
ATOM 823 N N . ALA A 1 102 ? -7.027 14.116 5.170 1.00 91.12 102 ALA A N 1
ATOM 824 C CA . ALA A 1 102 ? -8.148 13.283 5.574 1.00 91.12 102 ALA A CA 1
ATOM 825 C C . ALA A 1 102 ? -7.657 12.052 6.347 1.00 91.12 102 ALA A C 1
ATOM 827 O O . ALA A 1 102 ? -6.849 11.262 5.855 1.00 91.12 102 ALA A O 1
ATOM 828 N N . SER A 1 103 ? -8.213 11.866 7.542 1.00 94.56 103 SER A N 1
ATOM 829 C CA . SER A 1 103 ? -8.059 10.658 8.358 1.00 94.56 103 SER A CA 1
ATOM 830 C C . SER A 1 103 ? -9.410 9.961 8.489 1.00 94.56 103 SER A C 1
ATOM 832 O O . SER A 1 103 ? -10.461 10.591 8.350 1.00 94.56 103 SER A O 1
ATOM 834 N N . PHE A 1 104 ? -9.403 8.663 8.782 1.00 95.75 104 PHE A N 1
ATOM 835 C CA . PHE A 1 104 ? -10.627 7.894 8.979 1.00 95.75 104 PHE A CA 1
ATOM 836 C C . PHE A 1 104 ? -10.553 7.034 10.236 1.00 95.75 104 PHE A C 1
ATOM 838 O O . PHE A 1 104 ? -9.481 6.653 10.693 1.00 95.75 104 PHE A O 1
ATOM 845 N N . ILE A 1 105 ? -11.727 6.698 10.768 1.00 96.31 105 ILE A N 1
ATOM 846 C CA . ILE A 1 105 ? -11.892 5.699 11.822 1.00 96.31 105 ILE A CA 1
ATOM 847 C C . ILE A 1 105 ? -13.013 4.765 11.384 1.00 96.31 105 ILE A C 1
ATOM 849 O O . ILE A 1 105 ? -14.138 5.203 11.130 1.00 96.31 105 ILE A O 1
ATOM 853 N N . PHE A 1 106 ? -12.727 3.466 11.325 1.00 95.50 106 PHE A N 1
ATOM 854 C CA . PHE A 1 106 ? -13.767 2.459 11.150 1.00 95.50 106 PHE A CA 1
ATOM 855 C C . PHE A 1 106 ? -14.277 1.989 12.509 1.00 95.50 106 PHE A C 1
ATOM 857 O O . PHE A 1 106 ? -13.552 1.369 13.283 1.00 95.50 106 PHE A O 1
ATOM 864 N N . SER A 1 107 ? -15.561 2.221 12.775 1.00 93.19 107 SER A N 1
ATOM 865 C CA . SER A 1 107 ? -16.239 1.731 13.976 1.00 93.19 107 SER A CA 1
ATOM 866 C C . SER A 1 107 ? -17.231 0.625 13.629 1.00 93.19 107 SER A C 1
ATOM 868 O O . SER A 1 107 ? -17.912 0.672 12.606 1.00 93.19 107 SER A O 1
ATOM 870 N N . GLY A 1 108 ? -17.303 -0.405 14.471 1.00 90.38 108 GLY A N 1
ATOM 871 C CA . GLY A 1 108 ? -18.241 -1.511 14.299 1.00 90.38 108 GLY A CA 1
ATOM 872 C C . GLY A 1 108 ? -17.796 -2.788 14.999 1.00 90.38 108 GLY A C 1
ATOM 873 O O . GLY A 1 108 ? -16.651 -2.916 15.442 1.00 90.38 108 GLY A O 1
ATOM 874 N N . LYS A 1 109 ? -18.694 -3.773 15.061 1.00 90.94 109 LYS A N 1
ATOM 875 C CA . LYS A 1 109 ? -18.430 -5.078 15.686 1.00 90.94 109 LYS A CA 1
ATOM 876 C C . LYS A 1 109 ? -17.281 -5.829 14.983 1.00 90.94 109 LYS A C 1
ATOM 878 O O . LYS A 1 109 ? -16.974 -5.547 13.821 1.00 90.94 109 LYS A O 1
ATOM 883 N N . PRO A 1 110 ? -16.599 -6.769 15.654 1.00 90.38 110 PRO A N 1
ATOM 884 C CA . PRO A 1 110 ? -15.689 -7.697 14.984 1.00 90.38 110 PRO A CA 1
ATOM 885 C C . PRO A 1 110 ? -16.384 -8.4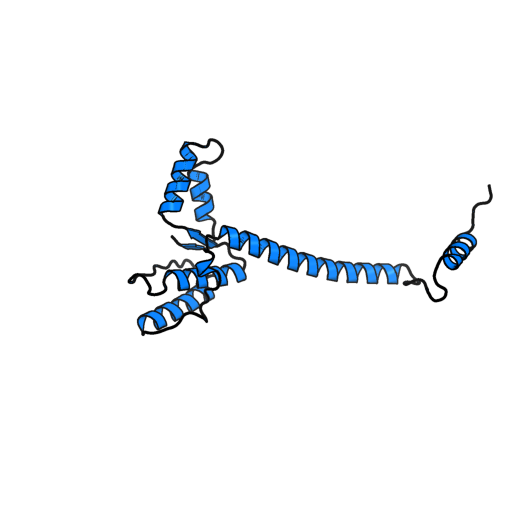39 13.832 1.00 90.38 110 PRO A C 1
ATOM 887 O O . PRO A 1 110 ? -17.593 -8.651 13.871 1.00 90.38 110 PRO A O 1
ATOM 890 N N . GLY A 1 111 ? -15.627 -8.807 12.797 1.00 86.00 111 GLY A N 1
ATOM 891 C CA . GLY A 1 111 ? -16.159 -9.546 11.644 1.00 86.00 111 GLY A CA 1
ATOM 892 C C . GLY A 1 111 ? -16.884 -8.705 10.584 1.00 86.00 111 GLY A C 1
ATOM 893 O O . GLY A 1 111 ? -17.246 -9.245 9.551 1.00 86.00 111 GLY A O 1
ATOM 894 N N . THR A 1 112 ? -17.039 -7.386 10.759 1.00 89.56 112 THR A N 1
ATOM 895 C CA . THR A 1 112 ? -17.703 -6.514 9.761 1.00 89.56 112 THR A CA 1
ATOM 896 C C . THR A 1 112 ? -16.805 -6.082 8.591 1.00 89.56 112 THR A C 1
ATOM 898 O O . THR A 1 112 ? -17.216 -5.282 7.751 1.00 89.56 112 THR A O 1
ATOM 901 N N . GLY A 1 113 ? -15.564 -6.578 8.539 1.00 93.56 113 GLY A N 1
ATOM 902 C CA . GLY A 1 113 ? -14.621 -6.305 7.451 1.00 93.56 113 GLY A CA 1
ATOM 903 C C . GLY A 1 113 ? -13.899 -4.953 7.518 1.00 93.56 113 GLY A C 1
ATOM 904 O O . GLY A 1 113 ? -13.422 -4.469 6.500 1.00 93.56 113 GLY A O 1
ATOM 905 N N . LYS A 1 114 ? -13.751 -4.353 8.708 1.00 95.31 114 LYS A N 1
ATOM 906 C CA . LYS A 1 114 ? -12.946 -3.124 8.898 1.00 95.31 114 LYS A CA 1
ATOM 907 C C . LYS A 1 114 ? -11.509 -3.286 8.389 1.00 95.31 114 LYS A C 1
ATOM 909 O O . LYS A 1 114 ? -11.044 -2.490 7.584 1.00 95.31 114 LYS A O 1
ATOM 914 N N . ASN A 1 115 ? -10.850 -4.373 8.796 1.00 95.06 115 ASN A N 1
ATOM 915 C CA . ASN A 1 115 ? -9.481 -4.677 8.373 1.00 95.06 115 ASN A CA 1
ATOM 916 C C . ASN A 1 115 ? -9.405 -4.996 6.876 1.00 95.06 115 ASN A C 1
ATOM 918 O O . ASN A 1 115 ? -8.390 -4.714 6.252 1.00 95.06 115 ASN A O 1
ATOM 922 N N . HIS A 1 116 ? -10.480 -5.543 6.295 1.00 96.94 116 HIS A N 1
ATOM 923 C CA . HIS A 1 116 ? -10.570 -5.752 4.850 1.00 96.94 116 HIS A CA 1
ATOM 924 C C . HIS A 1 116 ? -10.557 -4.414 4.120 1.00 96.94 116 HIS A C 1
ATOM 926 O O . HIS A 1 116 ? -9.748 -4.238 3.219 1.00 96.94 116 HIS A O 1
ATOM 932 N N . LEU A 1 117 ? -11.421 -3.470 4.508 1.00 97.56 117 LEU A N 1
ATOM 933 C CA . LEU A 1 117 ? -11.470 -2.147 3.881 1.00 97.56 117 LEU A CA 1
ATOM 934 C C . LEU A 1 117 ? -10.162 -1.375 4.086 1.00 97.56 117 LEU A C 1
ATOM 936 O O . LEU A 1 117 ? -9.663 -0.788 3.134 1.00 97.56 117 LEU A O 1
ATOM 940 N N . ALA A 1 118 ? -9.570 -1.430 5.282 1.00 97.06 118 ALA A N 1
ATOM 941 C CA . ALA A 1 118 ? -8.262 -0.830 5.539 1.00 97.06 118 ALA A CA 1
ATOM 942 C C . ALA A 1 118 ? -7.171 -1.422 4.630 1.00 97.06 118 ALA A C 1
ATOM 944 O O . ALA A 1 118 ? -6.468 -0.679 3.953 1.00 97.06 118 ALA A O 1
ATOM 945 N N . ALA A 1 119 ? -7.074 -2.753 4.542 1.00 96.19 119 ALA A N 1
ATOM 946 C CA . ALA A 1 119 ? -6.116 -3.414 3.658 1.00 96.19 119 ALA A CA 1
ATOM 947 C C . ALA A 1 119 ? -6.376 -3.111 2.178 1.00 96.19 119 ALA A C 1
ATOM 949 O O . ALA A 1 119 ? -5.429 -2.898 1.430 1.00 96.19 119 ALA A O 1
ATOM 950 N N . ALA A 1 120 ? -7.641 -3.030 1.762 1.00 97.38 120 ALA A N 1
ATOM 951 C CA . ALA A 1 120 ? -8.016 -2.657 0.405 1.00 97.38 120 ALA A CA 1
ATOM 952 C C . ALA A 1 120 ? -7.574 -1.226 0.053 1.00 97.38 120 ALA A C 1
ATOM 954 O O . ALA A 1 120 ? -6.988 -1.022 -1.005 1.00 97.38 120 ALA A O 1
ATOM 955 N N . ILE A 1 121 ? -7.788 -0.257 0.952 1.00 97.56 121 ILE A N 1
ATOM 956 C CA . ILE A 1 121 ? -7.285 1.119 0.804 1.00 97.56 121 ILE A CA 1
ATOM 957 C C . ILE A 1 121 ? -5.756 1.105 0.695 1.00 97.56 121 ILE A C 1
ATOM 959 O O . ILE A 1 121 ? -5.196 1.666 -0.244 1.00 97.56 121 ILE A O 1
ATOM 963 N N . CYS A 1 122 ? -5.072 0.426 1.618 1.00 95.62 122 CYS A N 1
ATOM 964 C CA . CYS A 1 122 ? -3.615 0.329 1.615 1.00 95.62 122 CYS A CA 1
ATOM 965 C C . CYS A 1 122 ? -3.073 -0.306 0.324 1.00 95.62 122 CYS A C 1
ATOM 967 O O . CYS A 1 122 ? -2.097 0.192 -0.230 1.00 95.62 122 CYS A O 1
ATOM 969 N N . ASN A 1 123 ? -3.715 -1.359 -0.187 1.00 94.50 123 ASN A N 1
ATOM 970 C CA . ASN A 1 123 ? -3.344 -2.013 -1.440 1.00 94.50 123 ASN A CA 1
ATOM 971 C C . ASN A 1 123 ? -3.461 -1.062 -2.639 1.00 94.50 123 ASN A C 1
ATOM 973 O O . ASN A 1 123 ? -2.521 -0.957 -3.424 1.00 94.50 123 ASN A O 1
ATOM 977 N N . GLU A 1 124 ? -4.565 -0.323 -2.756 1.00 95.31 124 GLU A N 1
ATOM 978 C CA . GLU A 1 124 ? -4.740 0.691 -3.805 1.00 95.31 124 GLU A CA 1
ATOM 979 C C . GLU A 1 124 ? -3.665 1.788 -3.727 1.00 95.31 124 GLU A C 1
ATOM 981 O O . GLU A 1 124 ? -3.077 2.180 -4.737 1.00 95.31 124 GLU A O 1
ATOM 986 N N . LEU A 1 125 ? -3.344 2.258 -2.520 1.00 93.38 125 LEU A N 1
ATOM 987 C CA . LEU A 1 125 ? -2.313 3.277 -2.317 1.00 93.38 125 LEU A CA 1
ATOM 988 C C . LEU A 1 125 ? -0.899 2.754 -2.621 1.00 93.38 125 LEU A C 1
ATOM 990 O O . LEU A 1 125 ? -0.100 3.471 -3.228 1.00 93.38 125 LEU A O 1
ATOM 994 N N . LEU A 1 126 ? -0.599 1.494 -2.294 1.00 90.69 126 LEU A N 1
ATOM 995 C CA . LEU A 1 126 ? 0.651 0.834 -2.690 1.00 90.69 126 LEU A CA 1
ATOM 996 C C . LEU A 1 126 ? 0.794 0.767 -4.214 1.00 90.69 126 LEU A C 1
ATOM 998 O O . LEU A 1 126 ? 1.879 1.030 -4.739 1.00 90.69 126 LEU A O 1
ATOM 1002 N N . LEU A 1 127 ? -0.294 0.469 -4.936 1.00 89.31 127 LEU A N 1
ATOM 1003 C CA . LEU A 1 127 ? -0.315 0.483 -6.404 1.00 89.31 127 LEU A CA 1
ATOM 1004 C C . LEU A 1 127 ? -0.073 1.888 -6.974 1.00 89.31 127 LEU A C 1
ATOM 1006 O O . LEU A 1 127 ? 0.577 2.025 -8.011 1.00 89.31 127 LEU A O 1
ATOM 1010 N N . ARG A 1 128 ? -0.510 2.933 -6.264 1.00 89.75 128 ARG A N 1
ATOM 1011 C CA . ARG A 1 128 ? -0.225 4.346 -6.579 1.00 89.75 128 ARG A CA 1
ATOM 1012 C C . ARG A 1 128 ? 1.170 4.807 -6.137 1.00 89.75 128 ARG A C 1
ATOM 1014 O O . ARG A 1 128 ? 1.514 5.975 -6.302 1.00 89.75 128 ARG A O 1
ATOM 1021 N N . GLY A 1 129 ? 1.996 3.906 -5.602 1.00 86.75 129 GLY A N 1
ATOM 1022 C CA . GLY A 1 129 ? 3.371 4.191 -5.192 1.00 86.75 129 GLY A CA 1
ATOM 1023 C C . GLY A 1 129 ? 3.503 4.913 -3.850 1.00 86.75 129 GLY A C 1
ATOM 1024 O O . GLY A 1 129 ? 4.586 5.425 -3.561 1.00 86.75 129 GLY A O 1
ATOM 1025 N N . LYS A 1 130 ? 2.438 4.946 -3.042 1.00 89.19 130 LYS A N 1
ATOM 1026 C CA . LYS A 1 130 ? 2.450 5.482 -1.677 1.00 89.19 130 LYS A CA 1
ATOM 1027 C C . LYS A 1 130 ? 3.037 4.479 -0.691 1.00 89.19 130 LYS A C 1
ATOM 1029 O O . LYS A 1 130 ? 3.014 3.267 -0.904 1.00 89.19 130 LYS A O 1
ATOM 1034 N N . SER A 1 131 ? 3.568 4.999 0.402 1.00 90.31 131 SER A N 1
ATOM 1035 C CA . SER A 1 131 ? 4.003 4.246 1.568 1.00 90.31 131 SER A CA 1
ATOM 1036 C C . SER A 1 131 ? 2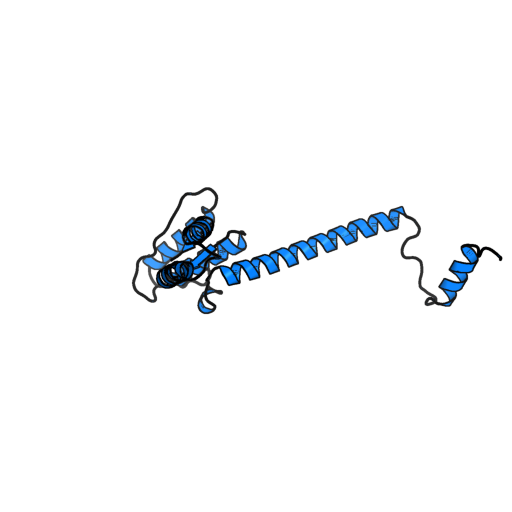.837 4.076 2.540 1.00 90.31 131 SER A C 1
ATOM 1038 O O . SER A 1 131 ? 2.185 5.042 2.921 1.00 90.31 131 SER A O 1
ATOM 1040 N N . VAL A 1 132 ? 2.557 2.837 2.933 1.00 92.12 132 VAL A N 1
ATOM 1041 C CA . VAL A 1 132 ? 1.476 2.528 3.876 1.00 92.12 132 VAL A CA 1
ATOM 1042 C C . VAL A 1 132 ? 1.986 1.598 4.964 1.00 92.12 132 VAL A C 1
ATOM 1044 O O . VAL A 1 132 ? 2.878 0.784 4.705 1.00 92.12 132 VAL A O 1
ATOM 1047 N N . LEU A 1 133 ? 1.406 1.694 6.155 1.00 92.88 133 LEU A N 1
ATOM 1048 C CA . LEU A 1 133 ? 1.702 0.812 7.274 1.00 92.88 133 LEU A CA 1
ATOM 1049 C C . LEU A 1 133 ? 0.417 0.461 8.028 1.00 92.88 133 LEU A C 1
ATOM 1051 O O . LEU A 1 133 ? -0.264 1.343 8.539 1.00 92.88 133 LEU A O 1
ATOM 1055 N N . ILE A 1 134 ? 0.112 -0.831 8.110 1.00 93.75 134 ILE A N 1
ATOM 1056 C CA . ILE A 1 134 ? -0.865 -1.410 9.026 1.00 93.75 134 ILE A CA 1
ATOM 1057 C C . ILE A 1 134 ? -0.085 -2.048 10.164 1.00 93.75 134 ILE A C 1
ATOM 1059 O O . ILE A 1 134 ? 0.672 -2.995 9.958 1.00 93.75 134 ILE A O 1
ATOM 1063 N N . ILE A 1 135 ? -0.276 -1.554 11.370 1.00 91.38 135 ILE A N 1
ATOM 1064 C CA . ILE A 1 135 ? 0.398 -2.054 12.565 1.00 91.38 135 ILE A CA 1
ATOM 1065 C C . ILE A 1 135 ? -0.641 -2.185 13.673 1.00 91.38 135 ILE A C 1
ATOM 1067 O O . ILE A 1 135 ? -1.738 -1.679 13.534 1.00 91.38 135 ILE A O 1
ATOM 1071 N N . THR A 1 136 ? -0.369 -2.928 14.740 1.00 90.25 136 THR A N 1
ATOM 1072 C CA . THR A 1 136 ? -1.236 -2.857 15.922 1.00 90.25 136 THR A CA 1
ATOM 1073 C C . THR A 1 136 ? -0.622 -1.920 16.946 1.00 90.25 136 THR A C 1
ATOM 1075 O O . THR A 1 136 ? 0.602 -1.840 17.065 1.00 90.25 136 THR A O 1
ATOM 1078 N N . VAL A 1 137 ? -1.453 -1.294 17.776 1.00 91.75 137 VAL A N 1
ATOM 1079 C CA . VAL A 1 137 ? -0.964 -0.533 18.938 1.00 91.75 137 VAL A CA 1
ATOM 1080 C C . VAL A 1 137 ? -0.028 -1.379 19.817 1.00 91.75 137 VAL A C 1
ATOM 1082 O O . VAL A 1 137 ? 0.970 -0.877 20.330 1.00 91.75 137 VAL A O 1
ATOM 1085 N N . ALA A 1 138 ? -0.291 -2.683 19.959 1.00 90.75 138 ALA A N 1
ATOM 1086 C CA . ALA A 1 138 ? 0.579 -3.586 20.712 1.00 90.75 138 ALA A CA 1
ATOM 1087 C C . ALA A 1 138 ? 1.975 -3.728 20.079 1.00 90.75 138 ALA A C 1
ATOM 1089 O O . ALA A 1 138 ? 2.971 -3.711 20.803 1.00 90.75 138 ALA A O 1
ATOM 1090 N N . ASP A 1 139 ? 2.049 -3.823 18.749 1.00 89.69 139 ASP A N 1
ATOM 1091 C CA . ASP A 1 139 ? 3.311 -3.901 18.010 1.00 89.69 139 ASP A CA 1
ATOM 1092 C C . ASP A 1 139 ? 4.084 -2.572 18.091 1.00 89.69 139 ASP A C 1
ATOM 1094 O O . ASP A 1 139 ? 5.292 -2.597 18.324 1.00 89.69 139 ASP A O 1
ATOM 1098 N N . ILE A 1 140 ? 3.399 -1.419 18.004 1.00 90.00 140 ILE A N 1
ATOM 1099 C CA . ILE A 1 140 ? 4.013 -0.092 18.222 1.00 90.00 140 ILE A CA 1
ATOM 1100 C C . ILE A 1 140 ? 4.639 -0.031 19.619 1.00 90.00 140 ILE A C 1
ATOM 1102 O O . ILE A 1 140 ? 5.817 0.290 19.768 1.00 90.00 140 ILE A O 1
ATOM 1106 N N . MET A 1 141 ? 3.873 -0.390 20.652 1.00 92.62 141 MET A N 1
ATOM 1107 C CA . MET A 1 141 ? 4.351 -0.362 22.037 1.00 92.62 141 MET A CA 1
ATOM 1108 C C . MET A 1 141 ? 5.484 -1.363 22.282 1.00 92.62 141 MET A C 1
ATOM 1110 O O . MET A 1 141 ? 6.349 -1.116 23.123 1.00 92.62 141 MET A O 1
ATOM 1114 N N . SER A 1 142 ? 5.491 -2.502 21.582 1.00 90.50 142 SER A N 1
ATOM 1115 C CA . SER A 1 142 ? 6.606 -3.450 21.634 1.00 90.50 142 SER A CA 1
ATOM 1116 C C . SER A 1 142 ? 7.868 -2.839 21.032 1.00 90.50 142 SER A C 1
ATOM 1118 O O . SER A 1 142 ? 8.884 -2.785 21.718 1.00 90.50 142 SER A O 1
ATOM 1120 N N . ALA A 1 143 ? 7.778 -2.295 19.815 1.00 87.88 143 ALA A N 1
ATOM 1121 C CA . ALA A 1 143 ? 8.899 -1.648 19.138 1.00 87.88 143 ALA A CA 1
ATOM 1122 C C . ALA A 1 143 ? 9.466 -0.481 19.958 1.00 87.88 143 ALA A C 1
ATOM 1124 O O . ALA A 1 143 ? 10.678 -0.329 20.067 1.00 87.88 143 ALA A O 1
ATOM 1125 N N . MET A 1 144 ? 8.594 0.301 20.598 1.00 89.94 144 MET A N 1
ATOM 1126 C CA . MET A 1 144 ? 8.986 1.403 21.472 1.00 89.94 144 MET A CA 1
ATOM 1127 C C . MET A 1 144 ? 9.773 0.914 22.693 1.00 89.94 144 MET A C 1
ATOM 1129 O O . MET A 1 144 ? 10.839 1.449 22.983 1.00 89.94 144 MET A O 1
ATOM 1133 N N . LYS A 1 145 ? 9.318 -0.153 23.364 1.00 90.75 145 LYS A N 1
ATOM 1134 C CA . LYS A 1 145 ? 10.051 -0.756 24.492 1.00 90.75 145 LYS A CA 1
ATOM 1135 C C . LYS A 1 145 ? 11.409 -1.321 24.072 1.00 90.75 145 LYS A C 1
ATOM 1137 O O . LYS A 1 145 ? 12.369 -1.193 24.830 1.00 90.75 145 LYS A O 1
ATOM 1142 N N . ASP A 1 146 ? 11.501 -1.904 22.879 1.00 89.38 146 ASP A N 1
ATOM 1143 C CA . ASP A 1 146 ? 12.749 -2.474 22.364 1.00 89.38 146 ASP A CA 1
ATOM 1144 C C . ASP A 1 146 ? 13.835 -1.398 22.156 1.00 89.38 146 ASP A C 1
ATOM 1146 O O . ASP A 1 146 ? 15.020 -1.677 22.363 1.00 89.38 146 ASP A O 1
ATOM 1150 N N . THR A 1 147 ? 13.456 -0.143 21.865 1.00 90.00 147 THR A N 1
ATOM 1151 C CA . THR A 1 147 ? 14.412 0.982 21.774 1.00 90.00 147 THR A CA 1
ATOM 1152 C C . THR A 1 147 ? 15.130 1.280 23.092 1.00 90.00 147 THR A C 1
ATOM 1154 O O . THR A 1 147 ? 16.241 1.796 23.077 1.00 90.00 147 THR A O 1
ATOM 1157 N N . PHE A 1 148 ? 14.572 0.903 24.247 1.00 89.25 148 PHE A N 1
ATOM 1158 C CA . PHE A 1 148 ? 15.237 1.122 25.537 1.00 89.25 148 PHE A CA 1
ATOM 1159 C C . PHE A 1 148 ? 16.404 0.153 25.773 1.00 89.25 148 PHE A C 1
ATOM 1161 O O . PHE A 1 148 ? 17.327 0.463 26.526 1.00 89.25 148 PHE A O 1
ATOM 1168 N N . GLY A 1 149 ? 16.368 -1.023 25.137 1.00 86.06 149 GLY A N 1
ATOM 1169 C CA . GLY A 1 149 ? 17.430 -2.028 25.207 1.00 86.06 149 GLY A CA 1
ATOM 1170 C C . GLY A 1 149 ? 18.495 -1.884 24.116 1.00 86.06 149 GLY A C 1
ATOM 1171 O O . GLY A 1 149 ? 19.588 -2.433 24.260 1.00 86.06 149 GLY A O 1
ATOM 1172 N N . ASN A 1 150 ? 18.197 -1.151 23.040 1.00 80.00 150 ASN A N 1
ATOM 1173 C CA . ASN A 1 150 ? 19.059 -1.011 21.871 1.00 80.00 150 ASN A CA 1
ATOM 1174 C C . ASN A 1 150 ? 19.643 0.408 21.766 1.00 80.00 150 ASN A C 1
ATOM 1176 O O . ASN A 1 150 ? 18.912 1.387 21.711 1.00 80.00 150 ASN A O 1
ATOM 1180 N N . ARG A 1 151 ? 20.973 0.533 21.674 1.00 78.44 151 ARG A N 1
ATOM 1181 C CA . ARG A 1 151 ? 21.642 1.838 21.509 1.00 78.44 151 ARG A CA 1
ATOM 1182 C C . ARG A 1 151 ? 21.641 2.362 20.071 1.00 78.44 151 ARG A C 1
ATOM 1184 O O . ARG A 1 151 ? 22.006 3.514 19.865 1.00 78.44 151 ARG A O 1
ATOM 1191 N N . GLU A 1 152 ? 21.275 1.540 19.089 1.00 82.62 152 GLU A N 1
ATOM 1192 C CA . GLU A 1 152 ? 21.300 1.915 17.668 1.00 82.62 152 GLU A CA 1
ATOM 1193 C C . GLU A 1 152 ? 20.031 2.648 17.207 1.00 82.62 152 GLU A C 1
ATOM 1195 O O . GLU A 1 152 ? 20.057 3.338 16.191 1.00 82.62 152 GLU A O 1
ATOM 1200 N N . THR A 1 153 ? 18.923 2.516 17.940 1.00 80.50 153 THR A N 1
ATOM 1201 C CA . THR A 1 153 ? 17.604 3.031 17.539 1.00 80.50 153 THR A CA 1
ATOM 1202 C C . THR A 1 153 ? 16.932 3.751 18.699 1.00 80.50 153 THR A C 1
ATOM 1204 O O . THR A 1 153 ? 16.833 3.180 19.781 1.00 80.50 153 THR A O 1
ATOM 1207 N N . SER A 1 154 ? 16.425 4.965 18.475 1.00 90.06 154 SER A N 1
ATOM 1208 C CA . SER A 1 154 ? 15.683 5.740 19.478 1.00 90.06 154 SER A CA 1
ATOM 1209 C C . SER A 1 154 ? 14.172 5.717 19.232 1.00 90.06 154 SER A C 1
ATOM 1211 O O . SER A 1 154 ? 13.710 5.522 18.106 1.00 90.06 154 SER A O 1
ATOM 1213 N N . GLU A 1 155 ? 13.394 5.979 20.284 1.00 91.69 155 GLU A N 1
ATOM 1214 C CA . GLU A 1 155 ? 11.944 6.209 20.194 1.00 91.69 155 GLU A CA 1
ATOM 1215 C C . GLU A 1 155 ? 11.605 7.362 19.235 1.00 91.69 155 GLU A C 1
ATOM 1217 O O . GLU A 1 155 ? 10.691 7.250 18.422 1.00 91.69 155 GLU A O 1
ATOM 1222 N N . GLU A 1 156 ? 12.377 8.451 19.269 1.00 91.75 156 GLU A N 1
ATOM 1223 C CA . GLU A 1 156 ? 12.185 9.596 18.373 1.00 91.75 156 GLU A CA 1
ATOM 1224 C C . GLU A 1 156 ? 12.332 9.200 16.898 1.00 91.75 156 GLU A C 1
ATOM 1226 O O . GLU A 1 156 ? 11.531 9.618 16.058 1.00 91.75 156 GLU A O 1
ATOM 1231 N N . GLN A 1 157 ? 13.319 8.355 16.578 1.00 87.00 157 GLN A N 1
ATOM 1232 C CA . GLN A 1 157 ? 13.504 7.841 15.223 1.00 87.00 157 GLN A CA 1
ATOM 1233 C C . GLN A 1 157 ? 12.313 6.971 14.800 1.00 87.00 157 GLN A C 1
ATOM 1235 O O . GLN A 1 157 ? 11.810 7.136 13.691 1.00 87.00 157 GLN A O 1
ATOM 1240 N N . LEU A 1 158 ? 11.807 6.113 15.694 1.00 87.12 158 LEU A N 1
ATOM 1241 C CA . LEU A 1 158 ? 10.618 5.295 15.438 1.00 87.12 158 LEU A CA 1
ATOM 1242 C C . LEU A 1 158 ? 9.386 6.164 15.133 1.00 87.12 158 LEU A C 1
ATOM 1244 O O . LEU A 1 158 ? 8.718 5.947 14.124 1.00 87.12 158 LEU A O 1
ATOM 1248 N N . LEU A 1 159 ? 9.101 7.173 15.961 1.00 89.88 159 LEU A N 1
ATOM 1249 C CA . LEU A 1 159 ? 7.979 8.098 15.749 1.00 89.88 159 LEU A CA 1
ATOM 1250 C C . LEU A 1 159 ? 8.147 8.924 14.465 1.00 89.88 159 LEU A C 1
ATOM 1252 O O . LEU A 1 159 ? 7.187 9.159 13.727 1.00 89.88 159 LEU A O 1
ATOM 1256 N N . THR A 1 160 ? 9.378 9.333 14.161 1.00 88.50 160 THR A N 1
ATOM 1257 C CA . THR A 1 160 ? 9.716 10.016 12.907 1.00 88.50 160 THR A CA 1
ATOM 1258 C C . THR A 1 160 ? 9.445 9.127 11.695 1.00 88.50 160 THR A C 1
ATOM 1260 O O . THR A 1 160 ? 8.931 9.601 10.686 1.00 88.50 160 THR A O 1
ATOM 1263 N N . ASP A 1 161 ? 9.756 7.837 11.770 1.00 87.06 161 ASP A N 1
ATOM 1264 C CA . ASP A 1 161 ? 9.503 6.911 10.667 1.00 87.06 161 ASP A CA 1
ATOM 1265 C C . ASP A 1 161 ? 8.005 6.607 10.511 1.00 87.06 161 ASP A C 1
ATOM 1267 O O . ASP A 1 161 ? 7.500 6.593 9.387 1.00 87.06 161 ASP A O 1
ATOM 1271 N N . LEU A 1 162 ? 7.270 6.465 11.621 1.00 88.56 162 LEU A N 1
ATOM 1272 C CA . LEU A 1 162 ? 5.810 6.291 11.623 1.00 88.56 162 LEU A CA 1
ATOM 1273 C C . LEU A 1 162 ? 5.054 7.525 11.109 1.00 88.56 162 LEU A C 1
ATOM 1275 O O . LEU A 1 162 ? 3.983 7.384 10.534 1.00 88.56 162 LEU A O 1
ATOM 1279 N N . SER A 1 163 ? 5.591 8.731 11.288 1.00 90.00 163 SER A N 1
ATOM 1280 C CA . SER A 1 163 ? 4.970 9.968 10.784 1.00 90.00 163 SER A CA 1
ATOM 1281 C C . SER A 1 163 ? 5.291 10.270 9.317 1.00 90.00 163 SER A C 1
ATOM 1283 O O . SER A 1 163 ? 4.626 11.105 8.709 1.00 90.00 163 SER A O 1
ATOM 1285 N N . LYS A 1 164 ? 6.295 9.602 8.735 1.00 89.12 164 LYS A N 1
ATOM 1286 C CA . LYS A 1 164 ? 6.705 9.781 7.331 1.00 89.12 164 LYS A CA 1
ATOM 1287 C C . LYS A 1 164 ? 5.957 8.889 6.346 1.00 89.12 164 LYS A C 1
ATOM 1289 O O . LYS A 1 164 ? 6.102 9.104 5.143 1.00 89.12 164 LYS A O 1
ATOM 1294 N N . VAL A 1 165 ? 5.226 7.877 6.816 1.00 90.06 165 VAL A N 1
ATOM 1295 C CA . VAL A 1 165 ? 4.392 7.071 5.916 1.00 90.06 165 VAL A CA 1
ATOM 1296 C C . VAL A 1 165 ? 3.206 7.895 5.427 1.00 90.06 165 VAL A C 1
ATOM 1298 O O . VAL A 1 165 ? 2.646 8.689 6.177 1.00 90.06 165 VAL A O 1
ATOM 1301 N N . ASP A 1 166 ? 2.810 7.698 4.170 1.00 93.19 166 ASP A N 1
ATOM 1302 C CA . ASP A 1 166 ? 1.679 8.430 3.590 1.00 93.19 166 ASP A CA 1
ATOM 1303 C C . ASP A 1 166 ? 0.358 8.027 4.267 1.00 93.19 166 ASP A C 1
ATOM 1305 O O . ASP A 1 166 ? -0.520 8.866 4.453 1.00 93.19 166 ASP A O 1
ATOM 1309 N N . LEU A 1 167 ? 0.214 6.752 4.654 1.00 95.06 167 LEU A N 1
ATOM 1310 C CA . LEU A 1 167 ? -0.926 6.265 5.434 1.00 95.06 167 LEU A CA 1
ATOM 1311 C C . LEU A 1 167 ? -0.496 5.290 6.538 1.00 95.06 167 LEU A C 1
ATOM 1313 O O . LEU A 1 167 ? 0.075 4.235 6.257 1.00 95.06 167 LEU A O 1
ATOM 1317 N N . LEU A 1 168 ? -0.862 5.605 7.779 1.00 94.81 168 LEU A N 1
ATOM 1318 C CA . LEU A 1 168 ? -0.746 4.729 8.946 1.00 94.81 168 LEU A CA 1
ATOM 1319 C C . LEU A 1 168 ? -2.143 4.267 9.388 1.00 94.81 168 LEU A C 1
ATOM 1321 O O . LEU A 1 168 ? -3.052 5.088 9.501 1.00 94.81 168 LEU A O 1
ATOM 1325 N N . VAL A 1 169 ? -2.306 2.970 9.647 1.00 95.56 169 VAL A N 1
ATOM 1326 C CA . VAL A 1 169 ? -3.524 2.369 10.212 1.00 95.56 169 VAL A CA 1
ATOM 1327 C C . VAL A 1 169 ? -3.134 1.504 11.412 1.00 95.56 169 VAL A C 1
ATOM 1329 O O . VAL A 1 169 ? -2.280 0.625 11.261 1.00 95.56 169 VAL A O 1
ATOM 1332 N N . ASP A 1 170 ? -3.750 1.740 12.573 1.00 88.81 170 ASP A N 1
ATOM 1333 C CA . ASP A 1 170 ? -3.429 1.091 13.855 1.00 88.81 170 ASP A CA 1
ATOM 1334 C C . ASP A 1 170 ? -4.579 0.308 14.529 1.00 88.81 170 ASP A C 1
ATOM 1336 O O . ASP A 1 170 ? -5.766 0.530 14.185 1.00 88.81 170 ASP A O 1
#

Organism: NCBI:txid1134687

Foldseek 3Di:
DDDDDPVNVVVVVCVVDPVPDDPPDDDPVVVVVVVVVVVVVVVVVVVVVVLVVVLVVLLVQQQCDPVQQPQALVPDDDPDPVSVVLSVVLVVCLVPLPPDDDDDDDDDDPPNCPVSSVSNSVNSVSVVVFRHHEDDPVRLVVVQVVQVVDPVDHNVNSVVVQVPGSYYHD

Secondary structure (DSSP, 8-state):
-----HHHHHHHHHHHS-TTPPPS-SSHHHHHHHHHHHHHHHHHHHHHHHHHHHHHHHHHHS---GGGTT--SSS----SHHHHHHHHHHHHHHHT-TT--------S-TTSSHHHHHHHHHHHHHHTT--EEE--HHHHHHHHHHTTT-SS--HHHHHHHHHSSSEEE-

Sequence (170 aa):
MSMKNVGDLMKRLQKMMPAHVEPAFKTGEELLAWQKEQGKLRSEALERENRAMKMQRTFNRSGIRPLHQNCSLDNYRVECEGQMIALSRARQYVEEFDGN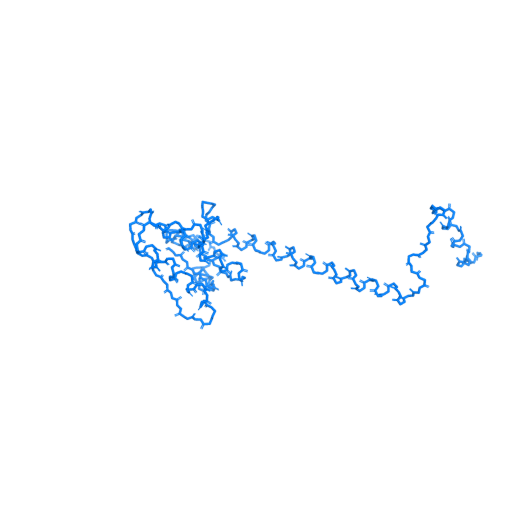IASFIFSGKPGTGKNHLAAAICNELLLRGKSVLIITVADIMSAMKDTFGNRETSEEQLLTDLSKVDLLVD

pLDDT: mean 89.04, std 8.55, range [47.66, 97.94]

InterPro domains:
  IPR002611 IstB-like ATP-binding domain [PF01695] (12-169)
  IPR027417 P-loop containing nucleoside triphosphate hydrolase [G3DSA:3.40.50.300] (51-169)
  IPR027417 P-loop containing nucleoside triphosphate hydrolase [SSF52540] (66-168)